Protein AF-A0A7S1I500-F1 (afdb_monomer)

Mean predicted aligned error: 10.93 Å

pLDDT: mean 79.78, std 19.87, range [31.56, 97.56]

Solvent-accessible surface area (backbone atoms only — not comparable to full-atom values): 7796 Å² total; per-residue (Å²): 131,86,88,76,82,76,81,76,78,76,70,80,76,77,78,76,76,81,71,73,84,58,73,59,61,54,66,72,94,62,73,102,56,72,44,77,46,76,53,68,51,92,51,60,45,36,45,53,40,83,42,35,31,35,42,40,43,58,33,77,49,73,45,58,40,37,38,38,17,57,47,22,20,37,42,39,42,40,38,52,40,39,38,44,39,40,40,38,16,48,33,32,29,37,40,39,42,38,36,55,38,36,40,40,39,40,40,39,22,50,29,42,33,39,39,39,40,39,28,57,34,33,36,37,39,36,67,50,59,76,66,43,75,47,81,46,79,46,58,72,67,44,76,48,82,86

Foldseek 3Di:
DDDDDDPPDDDPDPPPPVVLPDAPACPPPDDDDADADEDDQVHAHEYEDAEAYHYEYEEADEYEYEYEYAAYYYYAYEYEEEYEYYYEYAHEYEYAYEYAEEYHYEYAYNEEEEYHEHYAEEYEYEYHYDYYYHYHYHYNYDYHYD

Organism: NCBI:txid73025

Structure (mmCIF, N/CA/C/O backbone):
data_AF-A0A7S1I500-F1
#
_entry.id   AF-A0A7S1I500-F1
#
loop_
_atom_site.group_PDB
_atom_site.id
_atom_site.type_symbol
_atom_site.label_atom_id
_atom_site.label_alt_id
_atom_site.label_comp_id
_atom_site.label_asym_id
_atom_site.label_entity_id
_atom_site.label_seq_id
_atom_site.pdbx_PDB_ins_code
_atom_site.Cartn_x
_atom_site.Cartn_y
_atom_site.Cartn_z
_atom_site.occupancy
_atom_site.B_iso_or_equiv
_atom_site.auth_seq_id
_atom_site.auth_comp_id
_atom_site.auth_asym_id
_atom_site.auth_atom_id
_atom_site.pdbx_PDB_model_num
ATOM 1 N N . ILE A 1 1 ? 66.609 -33.193 3.931 1.00 47.72 1 ILE A N 1
ATOM 2 C CA . ILE A 1 1 ? 65.941 -31.895 3.680 1.00 47.72 1 ILE A CA 1
ATOM 3 C C . ILE A 1 1 ? 64.577 -31.997 4.346 1.00 47.72 1 ILE A C 1
ATOM 5 O O . ILE A 1 1 ? 63.874 -32.944 4.006 1.00 47.72 1 ILE A O 1
ATOM 9 N N . PRO A 1 2 ? 64.249 -31.178 5.359 1.00 44.09 2 PRO A N 1
ATOM 10 C CA . PRO A 1 2 ? 62.930 -31.234 5.975 1.00 44.09 2 PRO A CA 1
ATOM 11 C C . PRO A 1 2 ? 61.883 -30.740 4.970 1.00 44.09 2 PRO A C 1
ATOM 13 O O . PRO A 1 2 ? 62.108 -29.765 4.258 1.00 44.09 2 PRO A O 1
ATOM 16 N N . TRP A 1 3 ? 60.778 -31.472 4.878 1.00 41.50 3 TRP A N 1
ATOM 17 C CA . TRP A 1 3 ? 59.639 -31.152 4.026 1.00 41.50 3 TRP A CA 1
ATOM 18 C C . TRP A 1 3 ? 58.914 -29.926 4.594 1.00 41.50 3 TRP A C 1
ATOM 20 O O . TRP A 1 3 ? 58.510 -29.932 5.755 1.00 41.50 3 TRP A O 1
ATOM 30 N N . THR A 1 4 ? 58.794 -28.867 3.796 1.00 57.59 4 THR A N 1
ATOM 31 C CA . THR A 1 4 ? 57.992 -27.678 4.109 1.00 57.59 4 THR A CA 1
ATOM 32 C C . THR A 1 4 ? 56.605 -27.859 3.492 1.00 57.59 4 THR A C 1
ATOM 34 O O . THR A 1 4 ? 56.533 -27.985 2.266 1.00 57.59 4 THR A O 1
ATOM 37 N N . PRO A 1 5 ? 55.508 -27.894 4.269 1.00 41.84 5 PRO A N 1
ATOM 38 C CA . PRO A 1 5 ? 54.176 -27.910 3.679 1.00 41.84 5 PRO A CA 1
ATOM 39 C C . PRO A 1 5 ? 53.905 -26.566 2.983 1.00 41.84 5 PRO A C 1
ATOM 41 O O . PRO A 1 5 ? 54.227 -25.508 3.524 1.00 41.84 5 PRO A O 1
ATOM 44 N N . SER A 1 6 ? 53.346 -26.616 1.771 1.00 56.00 6 SER A N 1
ATOM 45 C CA . SER A 1 6 ? 52.863 -25.436 1.042 1.00 56.00 6 SER A CA 1
ATOM 46 C C . SER A 1 6 ? 51.798 -24.701 1.866 1.00 56.00 6 SER A C 1
ATOM 48 O O . SER A 1 6 ? 50.973 -25.375 2.490 1.00 56.00 6 SER A O 1
ATOM 50 N N . PRO A 1 7 ? 51.766 -23.355 1.874 1.00 45.19 7 PRO A N 1
ATOM 51 C CA . PRO A 1 7 ? 50.691 -22.625 2.533 1.00 45.19 7 PRO A CA 1
ATOM 52 C C . PRO A 1 7 ? 49.360 -22.986 1.867 1.00 45.19 7 PRO A C 1
ATOM 54 O O . PRO A 1 7 ? 49.243 -22.957 0.640 1.00 45.19 7 PRO A O 1
ATOM 57 N N . ALA A 1 8 ? 48.390 -23.384 2.692 1.00 44.28 8 ALA A N 1
ATOM 58 C CA . ALA A 1 8 ? 47.018 -23.615 2.274 1.00 44.28 8 ALA A CA 1
ATOM 59 C C . ALA A 1 8 ? 46.521 -22.375 1.523 1.00 44.28 8 ALA A C 1
ATOM 61 O O . ALA A 1 8 ? 46.674 -21.255 2.014 1.00 44.28 8 ALA A O 1
ATOM 62 N N . ALA A 1 9 ? 45.976 -22.582 0.323 1.00 43.59 9 ALA A N 1
ATOM 63 C CA . ALA A 1 9 ? 45.240 -21.547 -0.379 1.00 43.59 9 ALA A CA 1
ATOM 64 C C . ALA A 1 9 ? 44.145 -21.056 0.570 1.00 43.59 9 ALA A C 1
ATOM 66 O O . ALA A 1 9 ? 43.306 -21.847 1.005 1.00 43.59 9 ALA A O 1
ATOM 67 N N . ALA A 1 10 ? 44.225 -19.782 0.949 1.00 39.66 10 ALA A N 1
ATOM 68 C CA . ALA A 1 10 ? 43.147 -19.116 1.646 1.00 39.66 10 ALA A CA 1
ATOM 69 C C . ALA A 1 10 ? 41.895 -19.281 0.780 1.00 39.66 10 ALA A C 1
ATOM 71 O O . ALA A 1 10 ? 41.891 -18.902 -0.393 1.00 39.66 10 ALA A O 1
ATOM 72 N N . LEU A 1 11 ? 40.879 -19.928 1.347 1.00 46.22 11 LEU A N 1
ATOM 73 C CA . LEU A 1 11 ? 39.518 -19.827 0.842 1.00 46.22 11 LEU A CA 1
ATOM 74 C C . LEU A 1 11 ? 39.168 -18.331 0.810 1.00 46.22 11 LEU A C 1
ATOM 76 O O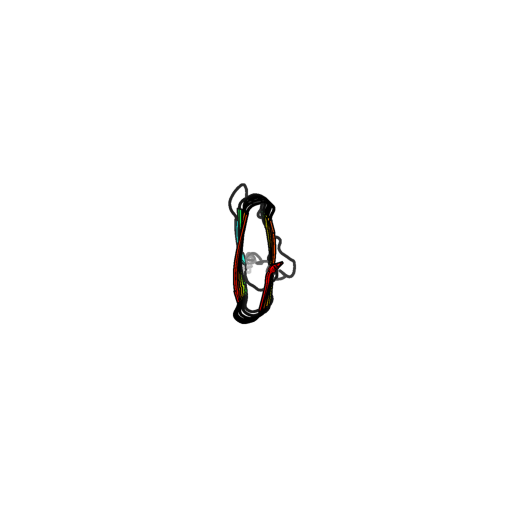 . LEU A 1 11 ? 39.669 -17.604 1.678 1.00 46.22 11 LEU A O 1
ATOM 80 N N . PRO A 1 12 ? 38.408 -17.854 -0.190 1.00 42.06 12 PRO A N 1
ATOM 81 C CA . PRO A 1 12 ? 38.014 -16.455 -0.227 1.00 42.06 12 PRO A CA 1
ATOM 82 C C . PRO A 1 12 ? 37.377 -16.109 1.116 1.00 42.06 12 PRO A C 1
ATOM 84 O O . PRO A 1 12 ? 36.547 -16.857 1.634 1.00 42.06 12 PRO A O 1
ATOM 87 N N . ASN A 1 13 ? 37.872 -15.028 1.714 1.00 39.78 13 ASN A N 1
ATOM 88 C CA . ASN A 1 13 ? 37.186 -14.374 2.806 1.00 39.78 13 ASN A CA 1
ATOM 89 C C . ASN A 1 13 ? 35.834 -13.982 2.211 1.00 39.78 13 ASN A C 1
ATOM 91 O O . ASN A 1 13 ? 35.791 -13.164 1.297 1.00 39.78 13 ASN A O 1
ATOM 95 N N . GLU A 1 14 ? 34.778 -14.677 2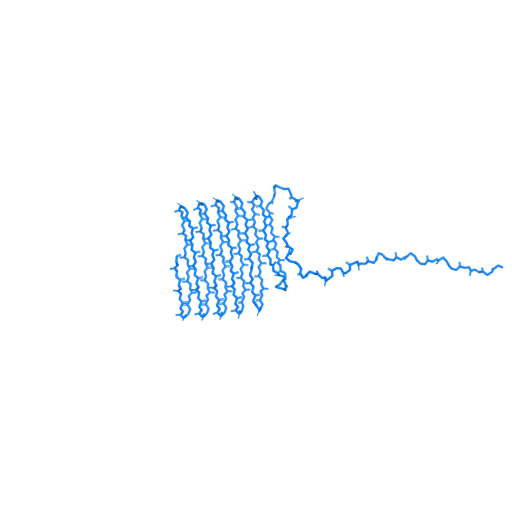.621 1.00 43.16 14 GLU A N 1
ATOM 96 C CA . GLU A 1 14 ? 33.420 -14.178 2.480 1.00 43.16 14 GLU A CA 1
ATOM 97 C C . GLU A 1 14 ? 33.453 -12.873 3.270 1.00 43.16 14 GLU A C 1
ATOM 99 O O . GLU A 1 14 ? 33.490 -12.887 4.506 1.00 43.16 14 GLU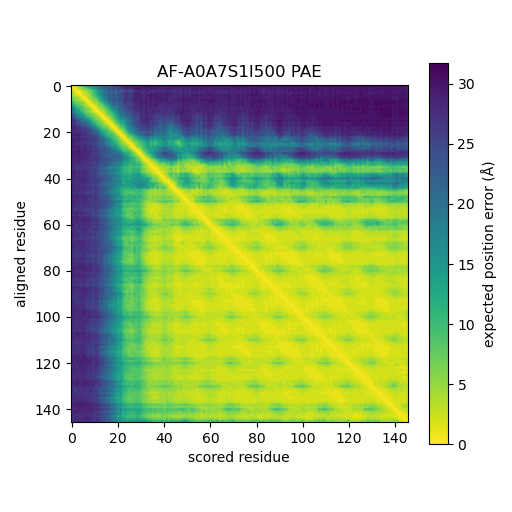 A O 1
ATOM 104 N N . ASP A 1 15 ? 33.634 -11.762 2.560 1.00 40.84 15 ASP A N 1
ATOM 105 C CA . ASP A 1 15 ? 33.472 -10.438 3.122 1.00 40.84 15 ASP A CA 1
ATOM 106 C C . ASP A 1 15 ? 32.004 -10.367 3.539 1.00 40.84 15 ASP A C 1
ATOM 108 O O . ASP A 1 15 ? 31.104 -10.081 2.759 1.00 40.84 15 ASP A O 1
ATOM 112 N N . ASN A 1 16 ? 31.772 -10.768 4.786 1.00 48.69 16 ASN A N 1
ATOM 113 C CA . ASN A 1 16 ? 30.560 -10.532 5.532 1.00 48.69 16 ASN A CA 1
ATOM 114 C C . ASN A 1 16 ? 30.499 -9.024 5.795 1.00 48.69 16 ASN A C 1
ATOM 116 O O . ASN A 1 16 ? 30.765 -8.572 6.911 1.00 48.69 16 ASN A O 1
ATOM 120 N N . ASP A 1 17 ? 30.176 -8.268 4.746 1.00 39.03 17 ASP A N 1
ATOM 121 C CA . ASP A 1 17 ? 29.529 -6.963 4.845 1.00 39.03 17 ASP A CA 1
ATOM 122 C C . ASP A 1 17 ? 28.090 -7.214 5.318 1.00 39.03 17 ASP A C 1
ATOM 124 O O . ASP A 1 17 ? 27.117 -7.057 4.595 1.00 39.03 17 ASP A O 1
ATOM 128 N N . SER A 1 18 ? 27.948 -7.673 6.564 1.00 46.00 18 SER A N 1
ATOM 129 C CA . SER A 1 18 ? 26.670 -7.645 7.281 1.00 46.00 18 SER A CA 1
ATOM 130 C C . SER A 1 18 ? 26.539 -6.323 8.039 1.00 46.00 18 SER A C 1
ATOM 132 O O . SER A 1 18 ? 26.189 -6.305 9.220 1.00 46.00 18 SER A O 1
ATOM 134 N N . ASP A 1 19 ? 26.917 -5.233 7.379 1.00 39.78 19 ASP A N 1
ATOM 135 C CA . ASP A 1 19 ? 26.562 -3.878 7.782 1.00 39.78 19 ASP A CA 1
ATOM 136 C C . ASP A 1 19 ? 25.660 -3.272 6.703 1.00 39.78 19 ASP A C 1
ATOM 138 O O . ASP A 1 19 ? 25.899 -2.186 6.184 1.00 39.78 19 ASP A O 1
ATOM 142 N N . THR A 1 20 ? 24.599 -3.998 6.347 1.00 41.19 20 THR A N 1
ATOM 143 C CA . THR A 1 20 ? 23.410 -3.430 5.707 1.00 41.19 20 THR A CA 1
ATOM 144 C C . THR A 1 20 ? 22.648 -2.607 6.749 1.00 41.19 20 THR A C 1
ATOM 146 O O . THR A 1 20 ? 21.559 -2.949 7.190 1.00 41.19 20 THR A O 1
ATOM 149 N N . THR A 1 21 ? 23.265 -1.517 7.207 1.00 37.47 21 THR A N 1
ATOM 150 C CA . THR A 1 21 ? 22.583 -0.430 7.932 1.00 37.47 21 THR A CA 1
ATOM 151 C C . THR A 1 21 ? 22.461 0.831 7.076 1.00 37.47 21 THR A C 1
ATOM 153 O O . THR A 1 21 ? 22.158 1.916 7.573 1.00 37.47 21 THR A O 1
ATOM 156 N N . ALA A 1 22 ? 22.653 0.695 5.765 1.00 31.56 22 ALA A N 1
ATOM 157 C CA . ALA A 1 22 ? 22.325 1.709 4.783 1.00 31.56 22 ALA A CA 1
ATOM 158 C C . ALA A 1 22 ? 21.153 1.202 3.945 1.00 31.56 22 ALA A C 1
ATOM 160 O O . ALA A 1 22 ? 21.133 0.041 3.558 1.00 31.56 22 ALA A O 1
ATOM 161 N N . THR A 1 23 ? 20.190 2.088 3.710 1.00 43.28 23 THR A N 1
ATOM 162 C CA . THR A 1 23 ? 19.128 1.995 2.708 1.00 43.28 23 THR A CA 1
ATOM 163 C C . THR A 1 23 ? 19.711 1.459 1.397 1.00 43.28 23 THR A C 1
ATOM 165 O O . THR A 1 23 ? 20.265 2.235 0.618 1.00 43.28 23 THR A O 1
ATOM 168 N N . ASP A 1 24 ? 19.669 0.144 1.181 1.00 48.47 24 ASP A N 1
ATOM 169 C CA . ASP A 1 24 ? 20.045 -0.446 -0.100 1.00 48.47 24 ASP A CA 1
ATOM 170 C C . ASP A 1 24 ? 18.894 -0.119 -1.048 1.00 48.47 24 ASP A C 1
ATOM 172 O O . ASP A 1 24 ? 17.893 -0.829 -1.130 1.00 48.47 24 ASP A O 1
ATOM 176 N N . VAL A 1 25 ? 19.010 1.038 -1.704 1.00 47.88 25 VAL A N 1
ATOM 177 C CA . VAL A 1 25 ? 18.270 1.301 -2.932 1.00 47.88 25 VAL A CA 1
ATOM 178 C C . VAL A 1 25 ? 18.814 0.282 -3.918 1.00 47.88 25 VAL A C 1
ATOM 180 O O . VAL A 1 25 ? 19.946 0.407 -4.390 1.00 47.88 25 VAL A O 1
ATOM 183 N N . MET A 1 26 ? 18.046 -0.775 -4.145 1.00 55.69 26 MET A N 1
ATOM 184 C CA . MET A 1 26 ? 18.375 -1.774 -5.148 1.00 55.69 26 MET A CA 1
ATOM 185 C C . MET A 1 26 ? 18.080 -1.127 -6.502 1.00 55.69 26 MET A C 1
ATOM 187 O O . MET A 1 26 ? 16.990 -1.279 -7.031 1.00 55.69 26 MET A O 1
ATOM 191 N N . GLU A 1 27 ? 19.026 -0.331 -7.006 1.00 51.03 27 GLU A N 1
ATOM 192 C CA . GLU A 1 27 ? 19.085 0.027 -8.423 1.00 51.03 27 GLU A CA 1
ATOM 193 C C . GLU A 1 27 ? 19.556 -1.244 -9.143 1.00 51.03 27 GLU A C 1
ATOM 195 O O . GLU A 1 27 ? 20.764 -1.507 -9.225 1.00 51.03 27 GLU A O 1
ATOM 200 N N . ASP A 1 28 ? 18.628 -2.103 -9.573 1.00 48.75 28 ASP A N 1
ATOM 201 C CA . ASP A 1 28 ? 18.994 -3.242 -10.407 1.00 48.75 28 ASP A CA 1
ATOM 202 C C . ASP A 1 28 ? 19.453 -2.689 -11.768 1.00 48.75 28 ASP A C 1
ATOM 204 O O . ASP A 1 28 ? 18.662 -2.353 -12.642 1.00 48.75 28 ASP A O 1
ATOM 208 N N . ASP A 1 29 ? 20.769 -2.564 -11.980 1.00 49.75 29 ASP A N 1
ATOM 209 C CA . ASP A 1 29 ? 21.376 -2.269 -13.295 1.00 49.75 29 ASP A CA 1
ATOM 210 C C . ASP A 1 29 ? 21.247 -3.496 -14.233 1.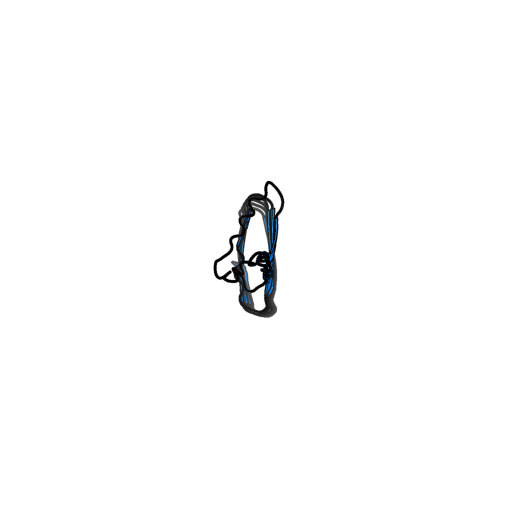00 49.75 29 ASP A C 1
ATOM 212 O O . ASP A 1 29 ? 22.217 -3.969 -14.837 1.00 49.75 29 ASP A O 1
ATOM 216 N N . VAL A 1 30 ? 20.045 -4.083 -14.310 1.00 45.12 30 VAL A N 1
ATOM 217 C CA . VAL A 1 30 ? 19.723 -5.308 -15.053 1.00 45.12 30 VAL A CA 1
ATOM 218 C C . VAL A 1 30 ? 18.493 -5.082 -15.936 1.00 45.12 30 VAL A C 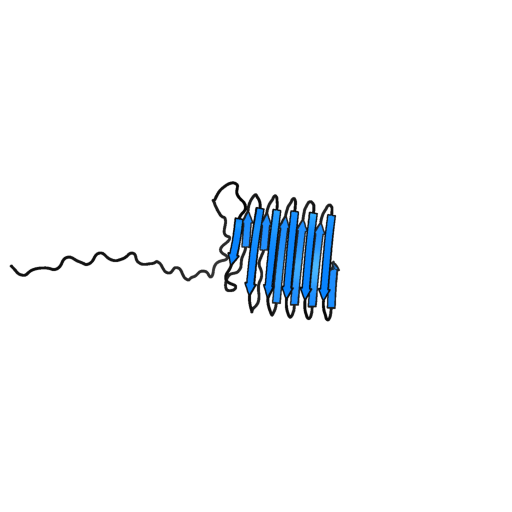1
ATOM 220 O O . VAL A 1 30 ? 17.523 -5.816 -15.914 1.00 45.12 30 VAL A O 1
ATOM 223 N N . GLY A 1 31 ? 18.613 -4.090 -16.814 1.00 44.41 31 GLY A N 1
ATOM 224 C CA . GLY A 1 31 ? 18.068 -4.067 -18.174 1.00 44.41 31 GLY A CA 1
ATOM 225 C C . GLY A 1 31 ? 16.623 -4.511 -18.429 1.00 44.41 31 GLY A C 1
ATOM 226 O O . GLY A 1 31 ? 16.371 -5.700 -18.555 1.00 44.41 31 GLY A O 1
ATOM 227 N N . ASP A 1 32 ? 15.772 -3.544 -18.789 1.00 56.97 32 ASP A N 1
ATOM 228 C CA . ASP A 1 32 ? 14.563 -3.703 -19.630 1.00 56.97 32 ASP A CA 1
ATOM 229 C C . ASP A 1 32 ? 13.633 -4.869 -19.225 1.00 56.97 32 ASP A C 1
ATOM 231 O O . ASP A 1 32 ? 13.035 -5.520 -20.084 1.00 56.97 32 ASP A O 1
ATOM 235 N N . GLY A 1 33 ? 13.569 -5.206 -17.935 1.00 59.91 33 GLY A N 1
ATOM 236 C CA . GLY A 1 33 ? 12.799 -6.339 -17.436 1.00 59.91 33 GLY A CA 1
ATOM 237 C C . GLY A 1 33 ? 12.217 -6.075 -16.056 1.00 59.91 33 GLY A C 1
ATOM 238 O O . GLY A 1 33 ? 12.816 -5.376 -15.252 1.00 59.91 33 GLY A O 1
ATOM 239 N N . ASP A 1 34 ? 11.039 -6.640 -15.813 1.00 71.50 34 ASP A N 1
ATOM 240 C CA . ASP A 1 34 ? 10.281 -6.503 -14.569 1.00 71.50 34 ASP A CA 1
ATOM 241 C C . ASP A 1 34 ? 11.106 -6.997 -13.361 1.00 71.50 34 ASP A C 1
ATOM 243 O O . ASP A 1 34 ? 11.587 -8.141 -13.347 1.00 71.50 34 ASP A O 1
ATOM 247 N N . ALA A 1 35 ? 11.244 -6.159 -12.332 1.00 72.44 35 ALA A N 1
ATOM 248 C CA . ALA A 1 35 ? 11.964 -6.474 -11.105 1.00 72.44 35 ALA A CA 1
ATOM 249 C C . ALA A 1 35 ? 10.988 -6.923 -10.012 1.00 72.44 35 ALA A C 1
ATOM 251 O O . ALA A 1 35 ? 9.971 -6.291 -9.728 1.00 72.44 35 ALA A O 1
ATOM 252 N N . THR A 1 36 ? 11.294 -8.042 -9.354 1.00 80.38 36 THR A N 1
ATOM 253 C CA . THR A 1 36 ? 10.559 -8.486 -8.163 1.00 80.38 36 THR A CA 1
ATOM 254 C C . THR A 1 36 ? 11.526 -8.703 -7.019 1.00 80.38 36 THR A C 1
ATOM 256 O O . THR A 1 36 ? 12.374 -9.598 -7.068 1.00 80.38 36 THR A O 1
ATOM 259 N N . LEU A 1 37 ? 11.351 -7.923 -5.960 1.00 80.06 37 LEU A N 1
ATOM 260 C CA . LEU A 1 37 ? 12.181 -7.958 -4.775 1.00 80.06 37 LEU A CA 1
ATOM 261 C C . LEU A 1 37 ? 11.359 -8.414 -3.569 1.00 80.06 37 LEU A C 1
ATOM 263 O O . LEU A 1 37 ? 10.300 -7.872 -3.259 1.00 80.06 37 LEU A O 1
ATOM 267 N N . VAL A 1 38 ? 11.862 -9.438 -2.883 1.00 80.06 38 VAL A N 1
ATOM 268 C CA . VAL A 1 38 ? 11.300 -9.933 -1.623 1.00 80.06 38 VAL A CA 1
ATOM 269 C C . VAL A 1 38 ? 12.340 -9.665 -0.547 1.00 80.06 38 VAL A C 1
ATOM 271 O O . VAL A 1 38 ? 13.407 -10.284 -0.569 1.00 80.06 38 VAL A O 1
ATOM 274 N N . ILE A 1 39 ? 12.059 -8.711 0.341 1.00 73.00 39 ILE A N 1
ATOM 275 C CA . ILE A 1 39 ? 13.023 -8.216 1.333 1.00 73.00 39 ILE A CA 1
ATOM 276 C C . ILE A 1 39 ? 12.783 -8.854 2.705 1.00 73.00 39 ILE A C 1
ATOM 278 O O . ILE A 1 39 ? 11.647 -9.128 3.091 1.00 73.00 39 ILE A O 1
ATOM 282 N N . ASP A 1 40 ? 13.886 -9.104 3.418 1.00 67.25 40 ASP A N 1
ATOM 283 C CA . ASP A 1 40 ? 13.883 -9.437 4.843 1.00 67.25 40 ASP A CA 1
ATOM 284 C C . ASP A 1 40 ? 13.549 -8.171 5.659 1.00 67.25 40 ASP A C 1
ATOM 286 O O . ASP A 1 40 ? 14.195 -7.142 5.443 1.00 67.25 40 ASP A O 1
ATOM 290 N N . PRO A 1 41 ? 12.568 -8.225 6.572 1.00 61.03 41 PRO A N 1
ATOM 291 C CA . PRO A 1 41 ? 12.038 -7.072 7.302 1.00 61.03 41 PRO A CA 1
ATOM 292 C C . PRO A 1 41 ? 13.041 -6.136 7.980 1.00 61.03 41 PRO A C 1
ATOM 294 O O . PRO A 1 41 ? 12.771 -4.951 8.135 1.00 61.03 41 PRO A O 1
ATOM 297 N N . ASP A 1 42 ? 14.226 -6.625 8.347 1.00 64.56 42 ASP A N 1
ATOM 298 C CA . ASP A 1 42 ? 15.231 -5.810 9.037 1.00 64.56 42 ASP A CA 1
ATOM 299 C C . ASP A 1 42 ? 15.870 -4.705 8.149 1.00 64.56 42 ASP A C 1
ATOM 301 O O . ASP A 1 42 ? 16.703 -3.929 8.630 1.00 64.56 42 ASP A O 1
ATOM 305 N N . ALA A 1 43 ? 15.513 -4.612 6.861 1.00 65.62 43 ALA A N 1
ATOM 306 C CA . ALA A 1 43 ? 15.992 -3.585 5.934 1.00 65.62 43 ALA A CA 1
ATOM 307 C C . ALA A 1 43 ? 14.908 -2.544 5.610 1.00 65.62 43 ALA A C 1
ATOM 309 O O . ALA A 1 43 ? 13.751 -2.890 5.412 1.00 65.62 43 ALA A O 1
ATOM 310 N N . LEU A 1 44 ? 15.300 -1.269 5.469 1.00 66.50 44 LEU A N 1
ATOM 311 C CA . LEU A 1 44 ? 14.435 -0.210 4.928 1.00 66.50 44 LEU A CA 1
ATOM 312 C C . LEU A 1 44 ? 14.376 -0.331 3.395 1.00 66.50 44 LEU A C 1
ATOM 314 O O . LEU A 1 44 ? 15.336 0.092 2.740 1.00 66.50 44 LEU A O 1
ATOM 318 N N . PRO A 1 45 ? 13.307 -0.899 2.803 1.00 74.88 45 PRO A N 1
ATOM 319 C CA . PRO A 1 45 ? 13.316 -1.266 1.394 1.00 74.88 45 PRO A CA 1
ATOM 320 C C . PRO A 1 45 ? 12.933 -0.062 0.527 1.00 74.88 45 PRO A C 1
ATOM 322 O O . PRO A 1 45 ? 11.851 0.499 0.686 1.00 74.88 45 PRO A O 1
ATOM 325 N N . ALA A 1 46 ? 13.778 0.314 -0.428 1.00 81.38 46 ALA A N 1
ATOM 326 C CA . ALA A 1 46 ? 13.393 1.233 -1.495 1.00 81.38 46 ALA A CA 1
ATOM 327 C C . ALA A 1 46 ? 13.694 0.583 -2.846 1.00 81.38 46 ALA A C 1
ATOM 329 O O . ALA A 1 46 ? 14.830 0.171 -3.087 1.00 81.38 46 ALA A O 1
ATOM 330 N N . LEU A 1 47 ? 12.679 0.489 -3.704 1.00 82.50 47 LEU A N 1
ATOM 331 C CA . LEU A 1 47 ? 12.816 -0.009 -5.070 1.00 82.50 47 LEU A CA 1
ATOM 332 C C . LEU A 1 47 ? 12.598 1.149 -6.049 1.00 82.50 47 LEU A C 1
ATOM 334 O O . LEU A 1 47 ? 11.638 1.910 -5.901 1.00 82.50 47 LEU A O 1
ATOM 338 N N . LEU A 1 48 ? 13.513 1.290 -7.005 1.00 84.44 48 LEU A N 1
ATOM 339 C CA . LEU A 1 48 ? 13.433 2.265 -8.084 1.00 84.44 48 LEU A CA 1
ATOM 340 C C . LEU A 1 48 ? 13.746 1.551 -9.392 1.00 84.44 48 LEU A C 1
ATOM 342 O O . LEU A 1 48 ? 14.857 1.054 -9.552 1.00 84.44 48 LEU A O 1
ATOM 346 N N . GLU A 1 49 ? 12.781 1.532 -10.298 1.00 80.38 49 GLU A N 1
ATOM 347 C CA . GLU A 1 49 ? 12.887 0.860 -11.589 1.00 80.38 49 GLU A CA 1
ATOM 348 C C . GLU A 1 49 ? 12.310 1.763 -12.688 1.00 80.38 49 GLU A C 1
ATOM 350 O O . GLU A 1 49 ? 11.476 2.624 -12.425 1.00 80.38 49 GLU A O 1
ATOM 355 N N . ASP A 1 50 ? 12.795 1.603 -13.920 1.00 78.94 50 ASP A N 1
ATOM 356 C CA . ASP A 1 50 ? 12.292 2.348 -15.086 1.00 78.94 50 ASP A CA 1
ATOM 357 C C . ASP A 1 50 ? 11.112 1.610 -15.775 1.00 78.94 50 ASP A C 1
ATOM 359 O O . ASP A 1 50 ? 10.681 2.035 -16.850 1.00 78.94 50 ASP A O 1
ATOM 363 N N . ASN A 1 51 ? 10.665 0.450 -15.263 1.00 84.25 51 ASN A N 1
ATOM 364 C CA . ASN A 1 51 ? 9.765 -0.454 -15.993 1.00 84.25 51 ASN A CA 1
ATOM 365 C C . ASN A 1 51 ? 8.629 -1.063 -15.158 1.00 84.25 51 ASN A C 1
ATOM 367 O O . ASN A 1 51 ? 7.542 -0.529 -15.168 1.00 84.25 51 ASN A O 1
ATOM 371 N N . ASP A 1 52 ? 8.795 -2.244 -14.566 1.00 88.00 52 ASP A N 1
ATOM 372 C CA . ASP A 1 52 ? 7.752 -2.815 -13.710 1.00 88.00 52 ASP A CA 1
ATOM 373 C C . ASP A 1 52 ? 8.426 -3.226 -12.405 1.00 88.00 52 ASP A C 1
ATOM 375 O O . ASP A 1 52 ? 9.280 -4.118 -12.363 1.00 88.00 52 ASP A O 1
ATOM 379 N N . ALA A 1 53 ? 8.018 -2.572 -11.332 1.00 88.56 53 ALA A N 1
ATOM 380 C CA . ALA A 1 53 ? 8.526 -2.706 -9.989 1.00 88.56 53 ALA A CA 1
ATOM 381 C C . ALA A 1 53 ? 7.571 -3.522 -9.121 1.00 88.56 53 ALA A C 1
ATOM 383 O O . ALA A 1 53 ? 6.409 -3.168 -8.933 1.00 88.56 53 ALA A O 1
ATOM 384 N N . THR A 1 54 ? 8.056 -4.592 -8.493 1.00 91.25 54 THR A N 1
ATOM 385 C CA . THR A 1 54 ? 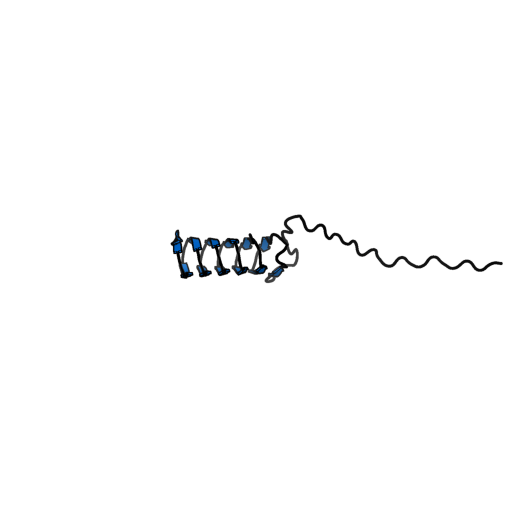7.306 -5.297 -7.448 1.00 91.25 54 THR A CA 1
ATOM 386 C C . THR A 1 54 ? 8.140 -5.468 -6.190 1.00 91.25 54 THR A C 1
ATOM 388 O O . THR A 1 54 ? 9.174 -6.134 -6.201 1.00 91.25 54 THR A O 1
ATOM 391 N N . LEU A 1 55 ? 7.641 -4.946 -5.072 1.00 90.31 55 LEU A N 1
ATOM 392 C CA . LEU A 1 55 ? 8.215 -5.144 -3.747 1.00 90.31 55 LEU A CA 1
ATOM 393 C C . LEU A 1 55 ? 7.231 -5.901 -2.850 1.00 90.31 55 LEU A C 1
ATOM 395 O O . LEU A 1 55 ? 6.074 -5.510 -2.697 1.00 90.31 55 LEU A O 1
ATOM 399 N N . VAL A 1 56 ? 7.710 -6.982 -2.233 1.00 91.12 56 VAL A N 1
ATOM 400 C CA . VAL A 1 56 ? 6.958 -7.756 -1.239 1.00 91.12 56 VAL A CA 1
ATOM 401 C C . VAL A 1 56 ? 7.713 -7.750 0.084 1.00 91.12 56 VAL A C 1
ATOM 403 O O . VAL A 1 56 ? 8.859 -8.203 0.149 1.00 91.12 56 VAL A O 1
ATOM 406 N N . LEU A 1 57 ? 7.051 -7.273 1.137 1.00 88.69 57 LEU A N 1
ATOM 407 C CA . LEU A 1 57 ? 7.591 -7.188 2.491 1.00 88.69 57 LEU A CA 1
ATOM 408 C C . LEU A 1 57 ? 6.707 -7.955 3.479 1.00 88.69 57 LEU A C 1
ATOM 410 O O . LEU A 1 57 ? 5.479 -7.878 3.426 1.00 88.69 57 LEU A O 1
ATOM 414 N N . ASN A 1 58 ? 7.343 -8.693 4.386 1.00 89.38 58 ASN A N 1
ATOM 415 C CA . ASN A 1 58 ? 6.684 -9.335 5.519 1.00 89.38 58 ASN A CA 1
ATOM 416 C C . ASN A 1 58 ? 7.495 -9.037 6.780 1.00 89.38 58 ASN A C 1
ATOM 418 O O . ASN A 1 58 ? 8.591 -9.579 6.927 1.00 89.38 58 ASN A O 1
ATOM 422 N N . ASP A 1 59 ? 6.970 -8.173 7.642 1.00 82.94 59 ASP A N 1
ATOM 423 C CA . ASP A 1 59 ? 7.628 -7.729 8.872 1.00 82.94 59 ASP A CA 1
ATOM 424 C C . ASP A 1 59 ? 6.761 -8.014 10.098 1.00 82.94 59 ASP A C 1
ATOM 426 O O . ASP A 1 59 ? 5.548 -8.116 10.009 1.00 82.94 59 ASP A O 1
ATOM 430 N N . TYR A 1 60 ? 7.393 -8.176 11.255 1.00 80.62 60 TYR A N 1
ATOM 431 C CA . TYR A 1 60 ? 6.725 -8.228 12.554 1.00 80.62 60 TYR A CA 1
ATOM 432 C C . TYR A 1 60 ? 6.878 -6.917 13.346 1.00 80.62 60 TYR A C 1
ATOM 434 O O . TYR A 1 60 ? 6.375 -6.830 14.467 1.00 80.62 60 TYR A O 1
ATOM 442 N N . ASN A 1 61 ? 7.630 -5.947 12.822 1.00 82.56 61 ASN A N 1
ATOM 443 C CA . ASN A 1 61 ? 7.921 -4.656 13.440 1.00 82.56 61 ASN A CA 1
ATOM 444 C C . ASN A 1 61 ? 7.548 -3.498 12.495 1.00 82.56 61 ASN A C 1
ATOM 446 O O . ASN A 1 61 ? 6.695 -3.647 11.633 1.00 82.56 61 ASN A O 1
ATOM 450 N N . GLU A 1 62 ? 8.179 -2.339 12.702 1.00 83.19 62 GLU A N 1
ATOM 451 C CA . GLU A 1 62 ? 7.925 -1.113 11.951 1.00 83.19 62 GLU A CA 1
ATOM 452 C C . GLU A 1 62 ? 8.585 -1.139 10.566 1.00 83.19 62 GLU A C 1
ATOM 454 O O . GLU A 1 62 ? 9.809 -1.262 10.456 1.00 83.19 62 GLU A O 1
ATOM 459 N N . ALA A 1 63 ? 7.782 -0.933 9.523 1.00 82.06 63 ALA A N 1
ATOM 460 C CA . ALA A 1 63 ? 8.220 -0.983 8.134 1.00 82.06 63 ALA A CA 1
ATOM 461 C C . ALA A 1 63 ? 7.920 0.319 7.381 1.00 82.06 63 ALA A C 1
ATOM 463 O O . ALA A 1 63 ? 6.824 0.877 7.465 1.00 82.06 63 ALA A O 1
ATOM 464 N N . THR A 1 64 ? 8.885 0.787 6.575 1.00 90.31 64 THR A N 1
ATOM 465 C CA . THR A 1 64 ? 8.707 1.995 5.741 1.00 90.31 64 THR A CA 1
ATOM 466 C C . THR A 1 64 ? 9.118 1.854 4.264 1.00 90.31 64 THR A C 1
ATOM 468 O O . THR A 1 64 ? 9.919 2.648 3.764 1.00 90.31 64 THR A O 1
ATOM 471 N N . PRO A 1 65 ? 8.626 0.837 3.532 1.00 89.25 65 PRO A N 1
ATOM 472 C CA . PRO A 1 65 ? 8.979 0.645 2.135 1.00 89.25 65 PRO A CA 1
ATOM 473 C C . PRO A 1 65 ? 8.416 1.709 1.195 1.00 89.25 65 PRO A C 1
ATOM 475 O O . PRO A 1 65 ? 7.297 2.207 1.356 1.00 89.25 65 PRO A O 1
ATOM 478 N N . VAL A 1 66 ? 9.198 1.983 0.151 1.00 90.19 66 VAL A N 1
ATOM 479 C CA . VAL A 1 66 ? 8.814 2.869 -0.948 1.00 90.19 66 VAL A CA 1
ATOM 480 C C . VAL A 1 66 ? 9.117 2.206 -2.287 1.00 90.19 66 VAL A C 1
ATOM 482 O O . VAL A 1 66 ? 10.218 1.695 -2.493 1.00 90.19 66 VAL A O 1
ATOM 485 N N . VAL A 1 67 ? 8.154 2.254 -3.206 1.00 90.31 67 VAL A N 1
ATOM 486 C CA . VAL A 1 67 ? 8.336 1.846 -4.605 1.00 90.31 67 VAL A CA 1
ATOM 487 C C . VAL A 1 67 ? 8.130 3.056 -5.507 1.00 90.31 67 VAL A C 1
ATOM 489 O O . VAL A 1 67 ? 7.121 3.751 -5.375 1.00 90.31 67 VAL A O 1
ATOM 492 N N . ASN A 1 68 ? 9.093 3.308 -6.392 1.00 90.75 68 ASN A N 1
ATOM 493 C CA . ASN A 1 68 ? 8.979 4.299 -7.456 1.00 90.75 68 ASN A CA 1
ATOM 494 C C . ASN A 1 68 ? 9.223 3.622 -8.803 1.00 90.75 68 ASN A C 1
ATOM 496 O O . ASN A 1 68 ? 10.227 2.922 -8.937 1.00 90.75 68 ASN A O 1
ATOM 500 N N . ASP A 1 69 ? 8.346 3.861 -9.769 1.00 89.69 69 ASP A N 1
ATOM 501 C CA . ASP A 1 69 ? 8.502 3.356 -11.131 1.00 89.69 69 ASP A CA 1
ATOM 502 C C . ASP A 1 69 ? 7.846 4.313 -12.153 1.00 89.69 69 ASP A C 1
ATOM 504 O O . ASP A 1 69 ? 7.091 5.210 -11.771 1.00 89.69 69 ASP A O 1
ATOM 508 N N . ASP A 1 70 ? 8.225 4.204 -13.427 1.00 88.31 70 ASP A N 1
ATOM 509 C CA . ASP A 1 70 ? 7.736 5.045 -14.529 1.00 88.31 70 ASP A CA 1
ATOM 510 C C . ASP A 1 70 ? 6.565 4.397 -15.307 1.00 88.31 70 ASP A C 1
ATOM 512 O O . ASP A 1 70 ? 5.891 5.087 -16.074 1.00 88.31 70 ASP A O 1
ATOM 516 N N . ASN A 1 71 ? 6.337 3.089 -15.173 1.00 89.44 71 ASN A N 1
ATOM 517 C CA . ASN A 1 71 ? 5.390 2.313 -15.974 1.00 89.44 71 ASN A CA 1
ATOM 518 C C . ASN A 1 71 ? 4.509 1.366 -15.127 1.00 89.44 71 ASN A C 1
ATOM 520 O O . ASN A 1 71 ? 3.332 1.196 -15.458 1.00 89.44 71 ASN A O 1
ATOM 524 N N . GLY A 1 72 ? 5.009 0.788 -14.031 1.00 92.06 72 GLY A N 1
ATOM 525 C CA . GLY A 1 72 ? 4.167 0.003 -13.131 1.00 92.06 72 GLY A CA 1
ATOM 526 C C . GLY A 1 72 ? 4.773 -0.314 -11.765 1.00 92.06 72 GLY A C 1
ATOM 527 O O . GLY A 1 72 ? 5.714 -1.093 -11.645 1.00 92.06 72 GLY A O 1
ATOM 528 N N . ALA A 1 73 ? 4.145 0.155 -10.686 1.00 94.19 73 ALA A N 1
ATOM 529 C CA . ALA A 1 73 ? 4.596 -0.064 -9.315 1.00 94.19 73 ALA A CA 1
ATOM 530 C C . ALA A 1 73 ? 3.615 -0.916 -8.502 1.00 94.19 73 ALA A C 1
ATOM 532 O O . ALA A 1 73 ? 2.453 -0.562 -8.298 1.00 94.19 73 ALA A O 1
ATOM 533 N N . THR A 1 74 ? 4.103 -2.021 -7.938 1.00 95.25 74 THR A N 1
ATOM 534 C CA . THR A 1 74 ? 3.367 -2.876 -7.001 1.00 95.25 74 THR A CA 1
ATOM 535 C C . THR A 1 74 ? 4.093 -2.991 -5.663 1.00 95.25 74 THR A C 1
ATOM 537 O O . THR A 1 74 ? 5.233 -3.447 -5.593 1.00 95.25 74 THR A O 1
ATOM 540 N N . LEU A 1 75 ? 3.398 -2.663 -4.574 1.00 94.69 75 LEU A N 1
ATOM 541 C CA . LEU A 1 75 ? 3.864 -2.875 -3.205 1.00 94.69 75 LEU A CA 1
ATOM 542 C C . LEU A 1 75 ? 2.864 -3.743 -2.436 1.00 94.69 75 LEU A C 1
ATOM 544 O O . LEU A 1 75 ? 1.683 -3.414 -2.333 1.00 94.69 75 LEU A O 1
ATOM 548 N N . VAL A 1 76 ? 3.349 -4.855 -1.885 1.00 94.44 76 VAL A N 1
ATOM 549 C CA . VAL A 1 76 ? 2.575 -5.745 -1.013 1.00 94.44 76 VAL A CA 1
ATOM 550 C C . VAL A 1 76 ? 3.260 -5.838 0.340 1.00 94.44 76 VAL A C 1
ATOM 552 O O . VAL A 1 76 ? 4.403 -6.290 0.424 1.00 94.44 76 VAL A O 1
ATOM 555 N N . VAL A 1 77 ? 2.552 -5.447 1.396 1.00 92.44 77 VAL A N 1
ATOM 556 C CA . VAL A 1 77 ? 3.072 -5.468 2.766 1.00 92.44 77 VAL A CA 1
ATOM 557 C C . VAL A 1 77 ? 2.138 -6.255 3.669 1.00 92.44 77 VAL A C 1
ATOM 559 O O . VAL A 1 77 ? 0.918 -6.095 3.627 1.00 92.44 77 VAL A O 1
ATOM 562 N N . THR A 1 78 ? 2.726 -7.140 4.465 1.00 92.69 78 THR A N 1
ATOM 563 C CA . THR A 1 78 ? 2.070 -7.763 5.613 1.00 92.69 78 THR A CA 1
ATOM 564 C C . THR A 1 78 ? 2.875 -7.427 6.848 1.00 92.69 78 THR A C 1
ATOM 566 O O . THR A 1 78 ? 4.078 -7.701 6.869 1.00 92.69 78 THR A O 1
ATOM 569 N N . GLU A 1 79 ? 2.225 -6.844 7.843 1.00 88.00 79 GLU A N 1
ATOM 570 C CA . GLU A 1 79 ? 2.884 -6.439 9.075 1.00 88.00 79 GLU A CA 1
ATOM 571 C C . GLU A 1 79 ? 1.986 -6.615 10.308 1.00 88.00 79 GLU A C 1
ATOM 573 O O . GLU A 1 79 ? 0.853 -7.077 10.194 1.00 88.00 79 GLU A O 1
ATOM 578 N N . ASN A 1 80 ? 2.549 -6.399 11.496 1.00 87.75 80 ASN A N 1
ATOM 579 C CA . ASN A 1 80 ? 1.884 -6.680 12.773 1.00 87.75 80 ASN A CA 1
ATOM 580 C C . ASN A 1 80 ? 1.832 -5.453 13.699 1.00 87.75 80 ASN A C 1
ATOM 582 O O . ASN A 1 80 ? 1.364 -5.587 14.835 1.00 87.75 80 ASN A O 1
ATOM 586 N N . ASN A 1 81 ? 2.426 -4.324 13.313 1.00 87.75 81 ASN A N 1
ATOM 587 C CA . ASN A 1 81 ? 2.644 -3.200 14.204 1.00 87.75 81 ASN A CA 1
ATOM 588 C C . ASN A 1 81 ? 2.429 -1.821 13.559 1.00 87.75 81 ASN A C 1
ATOM 590 O O . ASN A 1 81 ? 1.405 -1.215 13.826 1.00 87.75 81 ASN A O 1
ATOM 594 N N . GLU A 1 82 ? 3.424 -1.240 12.892 1.00 87.88 82 GLU A N 1
ATOM 595 C CA . GLU A 1 82 ? 3.269 0.111 12.329 1.00 87.88 82 GLU A CA 1
ATOM 596 C C . GLU A 1 82 ? 3.904 0.187 10.936 1.00 87.88 82 GLU A C 1
ATOM 598 O O . GLU A 1 82 ? 5.106 -0.045 10.762 1.00 87.88 82 GLU A O 1
ATOM 603 N N . ALA A 1 83 ? 3.118 0.607 9.948 1.00 88.44 83 ALA A N 1
ATOM 604 C CA . ALA A 1 83 ? 3.540 0.714 8.561 1.00 88.44 83 ALA A CA 1
ATOM 605 C C . ALA A 1 83 ? 3.394 2.140 8.056 1.00 88.44 83 ALA A C 1
ATOM 607 O O . ALA A 1 83 ? 2.337 2.761 8.142 1.00 88.44 83 ALA A O 1
ATOM 608 N N . THR A 1 84 ? 4.444 2.652 7.414 1.00 92.88 84 THR A N 1
ATOM 609 C CA . THR A 1 84 ? 4.338 3.854 6.576 1.00 92.88 84 THR A CA 1
ATOM 610 C C . THR A 1 84 ? 4.781 3.542 5.158 1.00 92.88 84 THR A C 1
ATOM 612 O O . THR A 1 84 ? 5.973 3.419 4.892 1.00 92.88 84 THR A O 1
ATOM 615 N N . LEU A 1 85 ? 3.834 3.418 4.231 1.00 93.50 85 LEU A N 1
ATOM 616 C CA . LEU A 1 85 ? 4.095 2.879 2.896 1.00 93.50 85 LEU A CA 1
ATOM 617 C C . LEU A 1 85 ? 3.890 3.935 1.810 1.00 93.50 85 LEU A C 1
ATOM 619 O O . LEU A 1 85 ? 2.947 4.730 1.869 1.00 93.50 85 LEU A O 1
ATOM 623 N N . GLY A 1 86 ? 4.754 3.909 0.795 1.00 93.12 86 GLY A N 1
ATOM 624 C CA . GLY A 1 86 ? 4.687 4.814 -0.349 1.00 93.12 86 GLY A CA 1
ATOM 625 C C . GLY A 1 86 ? 4.753 4.085 -1.687 1.00 93.12 86 GLY A C 1
ATOM 626 O O . GLY A 1 86 ? 5.658 3.283 -1.909 1.00 93.12 86 GLY A O 1
ATOM 627 N N . VAL A 1 87 ? 3.841 4.415 -2.599 1.00 95.25 87 VAL A N 1
ATOM 628 C CA . VAL A 1 87 ? 3.940 4.041 -4.018 1.00 95.25 87 VAL A CA 1
ATOM 629 C C . VAL A 1 87 ? 3.829 5.299 -4.869 1.00 95.25 87 VAL A C 1
ATOM 631 O O . VAL A 1 87 ? 2.886 6.077 -4.697 1.00 95.25 87 VAL A O 1
ATOM 634 N N . ASN A 1 88 ? 4.790 5.503 -5.766 1.00 94.94 88 ASN A N 1
ATOM 635 C CA . ASN A 1 88 ? 4.765 6.567 -6.761 1.00 94.94 88 ASN A CA 1
ATOM 636 C C . ASN A 1 88 ? 4.971 5.975 -8.155 1.00 94.94 88 ASN A C 1
ATOM 638 O O . ASN A 1 88 ? 5.990 5.333 -8.381 1.00 94.94 88 ASN A O 1
ATOM 642 N N . ASP A 1 89 ? 4.030 6.220 -9.058 1.00 94.19 89 ASP A N 1
ATOM 643 C CA . ASP A 1 89 ? 4.079 5.707 -10.427 1.00 94.19 89 ASP A CA 1
ATOM 644 C C . ASP A 1 89 ? 3.557 6.741 -11.434 1.00 94.19 89 ASP A C 1
ATOM 646 O O . ASP A 1 89 ? 2.774 7.619 -11.063 1.00 94.19 89 ASP A O 1
ATOM 650 N N . ASP A 1 90 ? 3.977 6.671 -12.694 1.00 92.75 90 ASP A N 1
ATOM 651 C CA . ASP A 1 90 ? 3.451 7.543 -13.752 1.00 92.75 90 ASP A CA 1
ATOM 652 C C . ASP A 1 90 ? 2.261 6.903 -14.510 1.00 92.75 90 ASP A C 1
ATOM 654 O O . ASP A 1 90 ? 1.414 7.633 -15.042 1.00 92.75 90 ASP A O 1
ATOM 658 N N . ASP A 1 91 ? 2.123 5.574 -14.505 1.00 93.88 91 ASP A N 1
ATOM 659 C CA . ASP A 1 91 ? 1.122 4.795 -15.239 1.00 93.88 91 ASP A CA 1
ATOM 660 C C . ASP A 1 91 ? 0.220 3.943 -14.309 1.00 93.88 91 ASP A C 1
ATOM 662 O O . ASP A 1 91 ? -0.939 4.304 -14.073 1.00 93.88 91 ASP A O 1
ATOM 666 N N . GLU A 1 92 ? 0.682 2.827 -13.744 1.00 95.06 92 GLU A N 1
ATOM 667 C CA . GLU A 1 92 ? -0.130 1.911 -12.928 1.00 95.06 92 GLU A CA 1
ATOM 668 C C . GLU A 1 92 ? 0.469 1.671 -11.531 1.00 95.06 92 GLU A C 1
ATOM 670 O O . GLU A 1 92 ? 1.528 1.080 -11.364 1.00 95.06 92 GLU A O 1
ATOM 675 N N . ALA A 1 93 ? -0.271 2.045 -10.481 1.00 96.44 93 ALA A N 1
ATOM 676 C CA . ALA A 1 93 ? 0.150 1.854 -9.091 1.00 96.44 93 ALA A CA 1
ATOM 677 C C . ALA A 1 93 ? -0.784 0.896 -8.349 1.00 96.44 93 ALA A C 1
ATOM 679 O O . ALA A 1 93 ? -1.995 1.118 -8.285 1.00 96.44 93 ALA A O 1
ATOM 680 N N . THR A 1 94 ? -0.224 -0.123 -7.699 1.00 96.81 94 THR A N 1
ATOM 681 C CA . THR A 1 94 ? -0.943 -1.035 -6.805 1.00 96.81 94 THR A CA 1
ATOM 682 C C . THR A 1 94 ? -0.281 -1.094 -5.431 1.00 96.81 94 THR A C 1
ATOM 684 O O . THR A 1 94 ? 0.882 -1.465 -5.302 1.00 96.81 94 THR A O 1
ATOM 687 N N . LEU A 1 95 ? -1.048 -0.800 -4.381 1.00 96.75 95 LEU A N 1
ATOM 688 C CA . LEU A 1 95 ? -0.636 -0.964 -2.988 1.00 96.75 95 LEU A CA 1
ATOM 689 C C . LEU A 1 95 ? -1.620 -1.886 -2.260 1.00 96.75 95 LEU A C 1
ATOM 691 O O . LEU A 1 95 ? -2.825 -1.626 -2.234 1.00 96.75 95 LEU A O 1
ATOM 695 N N . VAL A 1 96 ? -1.106 -2.971 -1.681 1.00 96.75 96 VAL A N 1
ATOM 696 C CA . VAL A 1 96 ? -1.877 -3.927 -0.877 1.00 96.75 96 VAL A CA 1
ATOM 697 C C . VAL A 1 96 ? -1.248 -4.05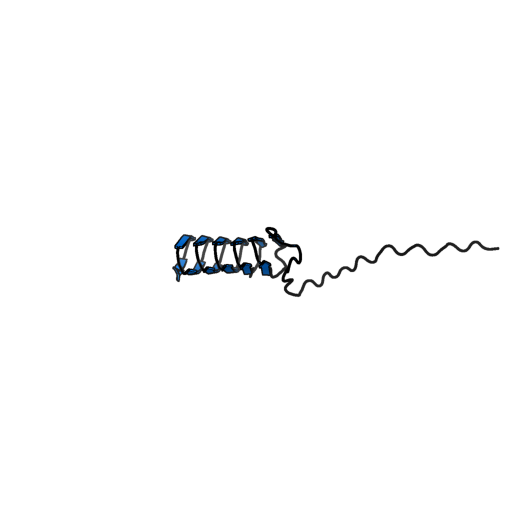4 0.499 1.00 96.75 96 VAL A C 1
ATOM 699 O O . VAL A 1 96 ? -0.066 -4.376 0.614 1.00 96.75 96 VAL A O 1
ATOM 702 N N . VAL A 1 97 ? -2.055 -3.837 1.533 1.00 95.00 97 VAL A N 1
ATOM 703 C CA . VAL A 1 97 ? -1.600 -3.804 2.923 1.00 95.00 97 VAL A CA 1
ATOM 704 C C . VAL A 1 97 ? -2.499 -4.669 3.777 1.00 95.00 97 VAL A C 1
ATOM 706 O O . VAL A 1 97 ? -3.724 -4.582 3.679 1.00 95.00 97 VAL A O 1
ATOM 709 N N . ASN A 1 98 ? -1.868 -5.507 4.588 1.00 94.94 98 ASN A N 1
ATOM 710 C CA . ASN A 1 98 ? -2.500 -6.197 5.695 1.00 94.94 98 ASN A CA 1
ATOM 711 C C . ASN A 1 98 ? -1.705 -5.862 6.960 1.00 94.94 98 ASN A C 1
ATOM 713 O O . ASN A 1 98 ? -0.521 -6.203 7.012 1.00 94.94 98 ASN A O 1
ATOM 717 N N . ASP A 1 99 ? -2.331 -5.172 7.907 1.00 91.31 99 ASP A N 1
ATOM 718 C CA . ASP A 1 99 ? -1.709 -4.800 9.177 1.00 91.31 99 ASP A CA 1
ATOM 719 C C . ASP A 1 99 ? -2.630 -5.089 10.376 1.00 91.31 99 ASP A C 1
ATOM 721 O O . ASP A 1 99 ? -3.855 -5.046 10.276 1.00 91.31 99 ASP A O 1
ATOM 725 N N . ASP A 1 100 ? -2.025 -5.405 11.520 1.00 92.00 100 ASP A N 1
ATOM 726 C CA . ASP A 1 100 ? -2.727 -5.670 12.771 1.00 92.00 100 ASP A CA 1
ATOM 727 C C . ASP A 1 100 ? -2.918 -4.402 13.649 1.00 92.00 100 ASP A C 1
ATOM 729 O O . ASP A 1 100 ? -3.588 -4.509 14.686 1.00 92.00 100 ASP A O 1
ATOM 733 N N . ASN A 1 101 ? -2.308 -3.235 13.351 1.00 90.56 101 ASN A N 1
ATOM 734 C CA . ASN A 1 101 ? -2.303 -2.112 14.301 1.00 90.56 101 ASN A CA 1
ATOM 735 C C . ASN A 1 101 ? -2.356 -0.659 13.758 1.00 90.56 101 ASN A C 1
ATOM 737 O O . ASN A 1 101 ? -3.256 0.063 14.187 1.00 90.56 101 ASN A O 1
ATOM 741 N N . GLU A 1 102 ? -1.407 -0.148 12.976 1.00 91.25 102 GLU A N 1
ATOM 742 C CA . GLU A 1 102 ? -1.541 1.184 12.361 1.00 91.25 102 GLU A CA 1
ATOM 743 C C . GLU A 1 102 ? -0.823 1.285 11.005 1.00 91.25 102 GLU A C 1
ATOM 745 O O . GLU A 1 102 ? 0.409 1.269 10.921 1.00 91.25 102 GLU A O 1
ATOM 750 N N . ALA A 1 103 ? -1.592 1.554 9.948 1.00 92.81 103 ALA A N 1
ATOM 751 C CA . ALA A 1 103 ? -1.077 1.752 8.598 1.00 92.81 103 ALA A CA 1
ATOM 752 C C . ALA A 1 103 ? -1.280 3.190 8.085 1.00 92.81 103 ALA A C 1
ATOM 754 O O . ALA A 1 103 ? -2.399 3.681 7.927 1.00 92.81 103 ALA A O 1
ATOM 755 N N . THR A 1 104 ? -0.189 3.861 7.703 1.00 95.44 104 THR A N 1
ATOM 756 C CA . THR A 1 104 ? -0.200 5.137 6.967 1.00 95.44 104 THR A CA 1
ATOM 757 C C . THR A 1 104 ? 0.270 4.946 5.530 1.00 95.44 104 THR A C 1
ATOM 759 O O . THR A 1 104 ? 1.424 4.613 5.270 1.00 95.44 104 THR A O 1
ATOM 762 N N . LEU A 1 105 ? -0.609 5.216 4.566 1.00 95.88 105 LEU A N 1
ATOM 763 C CA . LEU A 1 105 ? -0.414 4.848 3.166 1.00 95.88 105 LEU A CA 1
ATOM 764 C C . LEU A 1 105 ? -0.492 6.063 2.249 1.00 95.88 105 LEU A C 1
ATOM 766 O O . LEU A 1 105 ? -1.443 6.847 2.311 1.00 95.88 105 LEU A O 1
ATOM 770 N N . VAL A 1 106 ? 0.484 6.189 1.353 1.00 96.31 106 VAL A N 1
ATOM 771 C CA . VAL A 1 106 ? 0.516 7.230 0.323 1.00 96.31 106 VAL A CA 1
ATOM 772 C C . VAL A 1 106 ? 0.661 6.586 -1.047 1.00 96.31 106 VAL A C 1
ATOM 774 O O . VAL A 1 106 ? 1.651 5.912 -1.323 1.00 96.31 106 VAL A O 1
ATOM 777 N N . VAL A 1 107 ? -0.310 6.840 -1.922 1.00 96.44 107 VAL A N 1
ATOM 778 C CA . VAL A 1 107 ? -0.239 6.472 -3.339 1.00 96.44 107 VAL A CA 1
ATOM 779 C C . VAL A 1 107 ? -0.303 7.743 -4.171 1.00 96.44 107 VAL A C 1
ATOM 781 O O . VAL A 1 107 ? -1.248 8.525 -4.049 1.00 96.44 107 VAL A O 1
ATOM 784 N N . ASN A 1 108 ? 0.703 7.945 -5.013 1.00 96.50 108 ASN A N 1
ATOM 785 C CA . ASN A 1 108 ? 0.720 8.985 -6.029 1.00 96.50 108 ASN A CA 1
ATOM 786 C C . ASN A 1 108 ? 0.817 8.321 -7.401 1.00 96.50 108 ASN A C 1
ATOM 788 O O . ASN A 1 108 ? 1.751 7.561 -7.626 1.00 96.50 108 ASN A O 1
ATOM 792 N N . ASN A 1 109 ? -0.146 8.564 -8.290 1.00 95.75 109 ASN A N 1
ATOM 793 C CA . ASN A 1 109 ? -0.086 7.984 -9.627 1.00 95.75 109 ASN A CA 1
ATOM 794 C C . ASN A 1 109 ? -0.632 8.892 -10.740 1.00 95.75 109 ASN A C 1
ATOM 796 O O . ASN A 1 109 ? -1.677 9.528 -10.587 1.00 95.75 109 ASN A O 1
ATOM 800 N N . GLY A 1 110 ? 0.052 8.899 -11.883 1.00 93.62 110 GLY A N 1
ATOM 801 C CA . GLY A 1 110 ? -0.357 9.578 -13.104 1.00 93.62 110 GLY A CA 1
ATOM 802 C C . GLY A 1 110 ? -1.585 8.980 -13.802 1.00 93.62 110 GLY A C 1
ATOM 803 O O . GLY A 1 110 ? -2.364 9.769 -14.337 1.00 93.62 110 GLY A O 1
ATOM 804 N N . HIS A 1 111 ? -1.840 7.660 -13.775 1.00 94.50 111 HIS A N 1
ATOM 805 C CA . HIS A 1 111 ? -3.012 7.068 -14.460 1.00 94.50 111 HIS A CA 1
ATOM 806 C C . HIS A 1 111 ? -3.927 6.200 -13.578 1.00 94.50 111 HIS A C 1
ATOM 808 O O . HIS A 1 111 ? -4.932 6.716 -13.088 1.00 94.50 111 HIS A O 1
ATOM 814 N N . GLU A 1 112 ? -3.657 4.912 -13.364 1.00 96.19 112 GLU A N 1
ATOM 815 C CA . GLU A 1 112 ? -4.569 3.998 -12.646 1.00 96.19 112 GLU A CA 1
ATOM 816 C C . GLU A 1 112 ? -4.016 3.540 -11.287 1.00 96.19 112 GLU A C 1
ATOM 818 O O . GLU A 1 112 ? -3.048 2.788 -11.200 1.00 96.19 112 GLU A O 1
ATOM 823 N N . ALA A 1 113 ? -4.616 3.997 -10.185 1.00 96.81 113 ALA A N 1
ATOM 824 C CA . ALA A 1 113 ? -4.222 3.609 -8.830 1.00 96.81 113 ALA A CA 1
ATOM 825 C C . ALA A 1 113 ? -5.198 2.600 -8.212 1.00 96.81 113 ALA A C 1
ATOM 827 O O . ALA A 1 113 ? -6.411 2.821 -8.186 1.00 96.81 113 ALA A O 1
ATOM 828 N N . THR A 1 114 ? -4.669 1.535 -7.616 1.00 97.56 114 THR A N 1
ATOM 829 C CA . THR A 1 114 ? -5.415 0.609 -6.761 1.00 97.56 114 THR A CA 1
ATOM 830 C C . THR A 1 114 ? -4.790 0.553 -5.374 1.00 97.56 114 THR A C 1
ATOM 832 O O . THR A 1 114 ? -3.622 0.210 -5.221 1.00 97.56 114 THR A O 1
ATOM 835 N N . LEU A 1 115 ? -5.593 0.842 -4.353 1.00 96.94 115 LEU A N 1
ATOM 836 C CA . LEU A 1 115 ? -5.215 0.707 -2.951 1.00 96.94 115 LEU A CA 1
ATOM 837 C C . LEU A 1 115 ? -6.184 -0.241 -2.239 1.00 96.94 115 LEU A C 1
ATOM 839 O O . LEU A 1 115 ? -7.399 -0.018 -2.234 1.00 96.94 115 LEU A O 1
ATOM 843 N N . VAL A 1 116 ? -5.637 -1.301 -1.645 1.00 96.94 116 VAL A N 1
ATOM 844 C CA . VAL A 1 116 ? -6.363 -2.265 -0.814 1.00 96.94 116 VAL A CA 1
ATOM 845 C C . VAL A 1 116 ? -5.727 -2.310 0.567 1.00 96.94 116 VAL A C 1
ATOM 847 O O . VAL A 1 116 ? -4.539 -2.595 0.690 1.00 96.94 116 VAL A O 1
ATOM 850 N N . VAL A 1 117 ? -6.533 -2.056 1.590 1.00 95.50 117 VAL A N 1
ATOM 851 C CA . VAL A 1 117 ? -6.112 -2.028 2.992 1.00 95.50 117 VAL A CA 1
ATOM 852 C C . VAL A 1 117 ? -7.015 -2.944 3.795 1.00 95.50 117 VAL A C 1
ATOM 854 O O . VAL A 1 117 ? -8.240 -2.871 3.662 1.00 95.50 117 VAL A O 1
ATOM 857 N N . ASP A 1 118 ? -6.398 -3.805 4.588 1.00 95.12 118 ASP A N 1
ATOM 858 C CA . ASP A 1 118 ? -7.033 -4.643 5.598 1.00 95.12 118 ASP A CA 1
ATOM 859 C C . ASP A 1 118 ? -6.298 -4.390 6.918 1.00 95.12 118 ASP A C 1
ATOM 861 O O . ASP A 1 118 ? -5.143 -4.793 7.041 1.00 95.12 118 ASP A O 1
ATOM 865 N N . ASP A 1 119 ? -6.926 -3.657 7.833 1.00 91.56 119 ASP A N 1
ATOM 866 C CA . ASP A 1 119 ? -6.323 -3.202 9.091 1.00 91.56 119 ASP A CA 1
ATOM 867 C C . ASP A 1 119 ? -7.214 -3.562 10.293 1.00 91.56 119 ASP A C 1
ATOM 869 O O . ASP A 1 119 ? -8.438 -3.393 10.250 1.00 91.56 119 ASP A O 1
ATOM 873 N N . ASP A 1 120 ? -6.625 -4.076 11.373 1.00 92.06 120 ASP A N 1
ATOM 874 C CA . ASP A 1 120 ? -7.376 -4.447 12.583 1.00 92.06 120 ASP A CA 1
ATOM 875 C C . ASP A 1 120 ? -7.643 -3.250 13.533 1.00 92.06 120 ASP A C 1
ATOM 877 O O . ASP A 1 120 ? -8.407 -3.395 14.500 1.00 92.06 120 ASP A O 1
ATOM 881 N N . ASN A 1 121 ? -7.043 -2.071 13.312 1.00 91.44 121 ASN A N 1
ATOM 882 C CA . ASN A 1 121 ? -7.134 -0.944 14.240 1.00 91.44 121 ASN A CA 1
ATOM 883 C C . ASN A 1 121 ? -7.176 0.480 13.632 1.00 91.44 121 ASN A C 1
ATOM 885 O O . ASN A 1 121 ? -8.157 1.177 13.898 1.00 91.44 121 ASN A O 1
ATOM 889 N N . GLU A 1 122 ? -6.149 0.981 12.944 1.00 91.88 122 GLU A N 1
ATOM 890 C CA . GLU A 1 122 ? -6.177 2.343 12.380 1.00 91.88 122 GLU A CA 1
ATOM 891 C C . GLU A 1 122 ? -5.495 2.436 11.003 1.00 91.88 122 GLU A C 1
ATOM 893 O O . GLU A 1 122 ? -4.271 2.450 10.888 1.00 91.88 122 GLU A O 1
ATOM 898 N N . ALA A 1 123 ? -6.293 2.652 9.953 1.00 93.50 123 ALA A N 1
ATOM 899 C CA . ALA A 1 123 ? -5.800 2.933 8.606 1.00 93.50 123 ALA A CA 1
ATOM 900 C C . ALA A 1 123 ? -5.951 4.410 8.196 1.00 93.50 123 ALA A C 1
ATOM 902 O O . ALA A 1 123 ? -7.045 4.980 8.146 1.00 93.50 123 ALA A O 1
ATOM 903 N N . SER A 1 124 ? -4.855 5.028 7.757 1.00 95.94 124 SER A N 1
ATOM 904 C CA . SER A 1 124 ? -4.828 6.359 7.143 1.00 95.94 124 SER A CA 1
ATOM 905 C C . SER A 1 124 ? -4.303 6.282 5.716 1.00 95.94 124 SER A C 1
ATOM 907 O O . SER A 1 124 ? -3.193 5.822 5.467 1.00 95.94 124 SER A O 1
ATOM 909 N N . THR A 1 125 ? -5.086 6.765 4.753 1.00 95.19 125 THR A N 1
ATOM 910 C CA . THR A 1 125 ? -4.741 6.694 3.329 1.00 95.19 125 THR A CA 1
ATOM 911 C C . THR A 1 125 ? -4.813 8.061 2.662 1.00 95.19 125 THR A C 1
ATOM 913 O O . THR A 1 125 ? -5.750 8.830 2.883 1.00 95.19 125 THR A O 1
ATOM 916 N N . LEU A 1 126 ? -3.825 8.348 1.818 1.00 96.06 126 LEU A N 1
ATOM 917 C CA . LEU A 1 126 ? -3.795 9.482 0.902 1.00 96.06 126 LEU A CA 1
ATOM 918 C C . LEU A 1 126 ? -3.591 8.951 -0.515 1.00 96.06 126 LEU A C 1
ATOM 920 O O . LEU A 1 126 ? -2.555 8.349 -0.804 1.00 96.06 126 LEU A O 1
ATOM 924 N N . VAL A 1 127 ? -4.553 9.209 -1.401 1.00 95.25 127 VAL A N 1
ATOM 925 C CA . VAL A 1 127 ? -4.449 8.817 -2.813 1.00 95.25 127 VAL A CA 1
ATOM 926 C C . VAL A 1 127 ? -4.516 10.056 -3.695 1.00 95.25 127 VAL A C 1
ATOM 928 O O . VAL A 1 127 ? -5.574 10.655 -3.887 1.00 95.25 127 VAL A O 1
ATOM 931 N N . ALA A 1 128 ? -3.370 10.432 -4.255 1.00 95.75 128 ALA A N 1
ATOM 932 C CA . ALA A 1 128 ? -3.274 11.433 -5.303 1.00 95.75 128 ALA A CA 1
ATOM 933 C C . ALA A 1 128 ? -3.222 10.715 -6.653 1.00 95.75 128 ALA A C 1
ATOM 935 O O . ALA A 1 128 ? -2.272 9.996 -6.943 1.00 95.75 128 ALA A O 1
ATOM 936 N N . ASN A 1 129 ? -4.257 10.882 -7.472 1.00 93.38 129 ASN A N 1
ATOM 937 C CA . ASN A 1 129 ? -4.290 10.282 -8.797 1.00 93.38 129 ASN A CA 1
ATOM 938 C C . ASN A 1 129 ? -4.952 11.217 -9.816 1.00 93.38 129 ASN A C 1
ATOM 940 O O . ASN A 1 129 ? -5.971 11.849 -9.513 1.00 93.38 129 ASN A O 1
ATOM 944 N N . ASP A 1 130 ? -4.358 11.308 -11.006 1.00 93.44 130 ASP A N 1
ATOM 945 C CA . ASP A 1 130 ? -4.798 12.223 -12.066 1.00 93.44 130 ASP A CA 1
ATOM 946 C C . ASP A 1 130 ? -5.951 11.665 -12.931 1.00 93.44 130 ASP A C 1
ATOM 948 O O . ASP A 1 130 ? -6.655 12.453 -13.577 1.00 93.44 130 ASP A O 1
ATOM 952 N N . HIS A 1 131 ? -6.195 10.345 -12.929 1.00 94.00 131 HIS A N 1
ATOM 953 C CA . HIS A 1 131 ? -7.231 9.691 -13.740 1.00 94.00 131 HIS A CA 1
ATOM 954 C C . HIS A 1 131 ? -8.193 8.791 -12.942 1.00 94.00 131 HIS A C 1
ATOM 956 O O . HIS A 1 131 ? -9.295 9.243 -12.608 1.00 94.00 131 HIS A O 1
ATOM 962 N N . GLU A 1 132 ? -7.855 7.518 -12.710 1.00 94.25 132 GLU A N 1
ATOM 963 C CA . GLU A 1 132 ? -8.727 6.548 -12.041 1.00 94.25 132 GLU A CA 1
ATOM 964 C C . GLU A 1 132 ? -8.084 5.995 -10.764 1.00 94.25 132 GLU A C 1
ATOM 966 O O . GLU A 1 132 ? -6.970 5.483 -10.772 1.00 94.25 132 GLU A O 1
ATOM 971 N N . ALA A 1 133 ? -8.827 6.053 -9.654 1.00 95.12 133 ALA A N 1
ATOM 972 C CA . ALA A 1 133 ? -8.416 5.480 -8.378 1.00 95.12 133 ALA A CA 1
ATOM 973 C C . ALA A 1 133 ? -9.490 4.536 -7.825 1.00 95.12 133 ALA A C 1
ATOM 975 O O . ALA A 1 133 ? -10.663 4.906 -7.696 1.00 95.12 133 ALA A O 1
ATOM 976 N N . THR A 1 134 ? -9.074 3.327 -7.452 1.00 96.62 134 THR A N 1
ATOM 977 C CA . THR A 1 134 ? -9.877 2.357 -6.705 1.00 96.62 134 THR A CA 1
ATOM 978 C C . THR A 1 134 ? -9.328 2.228 -5.294 1.00 96.62 134 THR A C 1
ATOM 980 O O . THR A 1 134 ? -8.149 1.947 -5.102 1.00 96.62 134 THR A O 1
ATOM 983 N N . LEU A 1 135 ? -10.205 2.398 -4.305 1.00 95.69 135 LEU A N 1
ATOM 984 C CA . LEU A 1 135 ? -9.863 2.316 -2.891 1.00 95.69 135 LEU A CA 1
ATOM 985 C C . LEU A 1 135 ? -10.791 1.331 -2.186 1.00 95.69 135 LEU A C 1
ATOM 987 O O . LEU A 1 135 ? -12.015 1.487 -2.214 1.00 95.69 135 LEU A O 1
ATOM 991 N N . VAL A 1 136 ? -10.199 0.320 -1.560 1.00 95.81 136 VAL A N 1
ATOM 992 C CA . VAL A 1 136 ? -10.887 -0.649 -0.709 1.00 95.81 136 VAL A CA 1
ATOM 993 C C . VAL A 1 136 ? -10.198 -0.634 0.643 1.00 95.81 136 VAL A C 1
ATOM 995 O O . VAL A 1 136 ? -9.044 -1.028 0.740 1.00 95.81 136 VAL A O 1
ATOM 998 N N . VAL A 1 137 ? -10.910 -0.188 1.673 1.00 94.00 137 VAL A N 1
ATOM 999 C CA . VAL A 1 137 ? -10.421 -0.209 3.053 1.00 94.00 137 VAL A CA 1
ATOM 1000 C C . VAL A 1 137 ? -11.379 -1.051 3.877 1.00 94.00 137 VAL A C 1
ATOM 1002 O O . VAL A 1 137 ? -12.580 -0.762 3.930 1.00 94.00 137 VAL A O 1
ATOM 1005 N N . ASN A 1 138 ? -10.848 -2.126 4.445 1.00 93.75 138 ASN A N 1
ATOM 1006 C CA . ASN A 1 138 ? -11.463 -2.891 5.509 1.00 93.75 138 ASN A CA 1
ATOM 1007 C C . ASN A 1 138 ? -10.710 -2.546 6.790 1.00 93.75 138 ASN A C 1
ATOM 1009 O O . ASN A 1 138 ? -9.508 -2.759 6.856 1.00 93.75 138 ASN A O 1
ATOM 1013 N N . ASP A 1 139 ? -11.418 -1.963 7.745 1.00 90.25 139 ASP A N 1
ATOM 1014 C CA . ASP A 1 139 ? -10.844 -1.526 9.009 1.00 90.25 139 ASP A CA 1
ATOM 1015 C C . ASP A 1 139 ? -11.831 -1.845 10.136 1.00 90.25 139 ASP A C 1
ATOM 1017 O O . ASP A 1 139 ? -13.041 -1.597 9.997 1.00 90.25 139 ASP A O 1
ATOM 1021 N N . ASP A 1 140 ? -11.330 -2.441 11.217 1.00 91.25 140 ASP A N 1
ATOM 1022 C CA . ASP A 1 140 ? -12.142 -2.881 12.354 1.00 91.25 140 ASP A CA 1
ATOM 1023 C C . ASP A 1 140 ? -12.460 -1.753 13.361 1.00 91.25 140 ASP A C 1
ATOM 1025 O O . ASP A 1 140 ? -13.379 -1.907 14.185 1.00 91.25 140 ASP A O 1
ATOM 1029 N N . ASN A 1 141 ? -11.775 -0.605 13.298 1.00 92.00 141 ASN A N 1
ATOM 1030 C CA . ASN A 1 141 ? -11.923 0.494 14.251 1.00 92.00 141 ASN A CA 1
ATOM 1031 C C . ASN A 1 141 ? -12.012 1.909 13.619 1.00 92.00 141 ASN A C 1
ATOM 1033 O O . ASN A 1 141 ? -13.109 2.484 13.695 1.00 92.00 141 ASN A O 1
ATOM 1037 N N . ASP A 1 142 ? -10.964 2.493 13.021 1.00 89.69 142 ASP A N 1
ATOM 1038 C CA . ASP A 1 142 ? -11.042 3.805 12.346 1.00 89.69 142 ASP A CA 1
ATOM 1039 C C . ASP A 1 142 ? -10.261 3.876 11.021 1.00 89.69 142 ASP A C 1
ATOM 1041 O O . ASP A 1 142 ? -9.069 3.609 10.960 1.00 89.69 142 ASP A O 1
ATOM 1045 N N . ALA A 1 143 ? -10.930 4.358 9.966 1.00 92.38 143 ALA A N 1
ATOM 1046 C CA . ALA A 1 143 ? -10.323 4.586 8.660 1.00 92.38 143 ALA A CA 1
ATOM 1047 C C . ALA A 1 143 ? -10.437 6.053 8.225 1.00 92.38 143 ALA A C 1
ATOM 1049 O O . ALA A 1 143 ? -11.537 6.601 8.063 1.00 92.38 143 ALA A O 1
ATOM 1050 N N . THR A 1 144 ? -9.293 6.663 7.915 1.00 95.44 14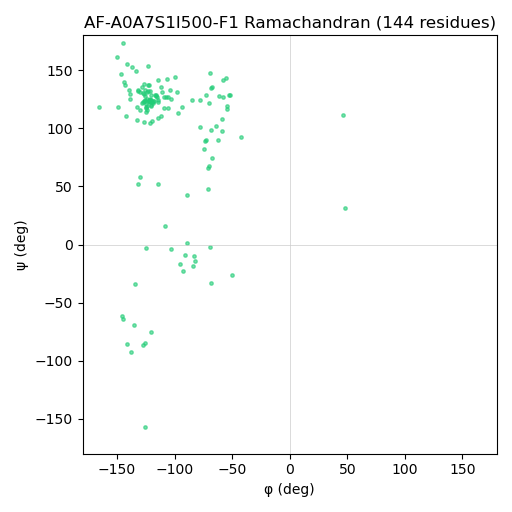4 THR A N 1
ATOM 1051 C CA . THR A 1 144 ? -9.196 7.998 7.321 1.00 95.44 144 THR A CA 1
ATOM 1052 C C . THR A 1 144 ? -8.782 7.914 5.851 1.00 95.44 144 THR A C 1
ATOM 1054 O O . THR A 1 144 ? -7.768 7.322 5.496 1.00 95.44 144 THR A O 1
ATOM 1057 N N . LEU A 1 145 ? -9.568 8.549 4.977 1.00 93.19 145 LEU A N 1
ATOM 1058 C CA . LEU A 1 145 ? -9.320 8.625 3.533 1.00 93.19 145 LEU A CA 1
ATOM 1059 C C . LEU A 1 145 ? -9.187 10.102 3.136 1.00 93.19 145 LEU A C 1
ATOM 1061 O O . LEU A 1 145 ? -10.115 10.883 3.393 1.00 93.19 145 LEU A O 1
ATOM 1065 N N . VAL A 1 146 ? -8.055 10.484 2.538 1.00 89.31 146 VAL A N 1
ATOM 1066 C CA . VAL A 1 146 ? -7.719 11.869 2.150 1.00 89.31 146 VAL A CA 1
ATOM 1067 C C . VAL A 1 146 ? -7.508 11.997 0.649 1.00 89.31 146 VAL A C 1
ATOM 1069 O O . VAL A 1 146 ? -6.803 11.144 0.067 1.00 89.31 146 VAL A O 1
#

Radius of gyration: 20.67 Å; Cα contacts (8 Å, |Δi|>4): 388; chains: 1; bounding box: 78×44×34 Å

Secondary structure (DSSP, 8-state):
-PPPPPPPPPPP---------S--EE-----SS-EEEEE-TTS--EEE-SSEEEEEEE-SS-B--EEEESSEEEEEEE-SSEEEEEEEESSEEEEEEEESSEEEEEEEESSEEEEEEEESSEEEEEEEESSEEEEEEEESSEEEE-

Sequence (146 aa):
IPWTPSPAAALPNEDNDSDTTATDVMEDDV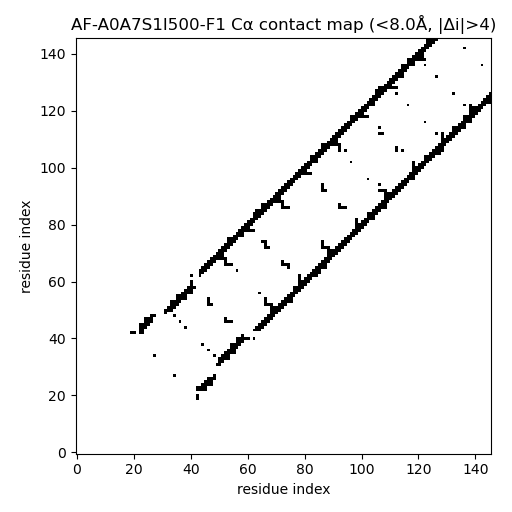GDGDATLVIDPDALPALLEDNDATLVLNDYNEATPVVNDDNGATLVVTENNEATLGVNDDDEATLVVNDDNEATLVVNNGHEATLVVDDDNEASTLVANDHEATLVVNDDNDATLV

Nearest PDB structures (foldseek):
  3jx8-assembly2_D  TM=3.423E-01  e=3.134E+00  Parabacteroides distasonis ATCC 8503
  4opw-assembly2_B  TM=3.826E-01  e=4.923E+00  Parabacteroides merdae ATCC 43184